Protein AF-A0A1H8HG86-F1 (afdb_monomer_lite)

pLDDT: mean 86.15, std 17.4, range [33.28, 98.75]

Structure (mmCIF, N/CA/C/O backbone):
data_AF-A0A1H8HG86-F1
#
_entry.id   AF-A0A1H8HG86-F1
#
loop_
_atom_site.group_PDB
_atom_site.id
_atom_site.type_symbol
_atom_site.label_atom_id
_atom_site.label_alt_id
_atom_site.label_comp_id
_atom_site.label_asym_id
_atom_site.label_entity_id
_atom_site.label_seq_id
_atom_site.pdbx_PDB_ins_code
_atom_site.Cartn_x
_atom_site.Cartn_y
_atom_site.Cartn_z
_atom_site.occupancy
_atom_site.B_iso_or_equiv
_atom_site.auth_seq_id
_atom_site.auth_comp_id
_atom_site.auth_asym_id
_atom_site.auth_atom_id
_atom_site.pdbx_PDB_model_num
ATOM 1 N N . MET A 1 1 ? 8.245 -21.198 -2.129 1.00 33.28 1 MET A N 1
ATOM 2 C CA . MET A 1 1 ? 8.549 -20.471 -0.882 1.00 33.28 1 MET A CA 1
ATOM 3 C C . MET A 1 1 ? 8.146 -19.023 -1.102 1.00 33.28 1 MET A C 1
ATOM 5 O O . MET A 1 1 ? 8.855 -18.319 -1.804 1.00 33.28 1 MET A O 1
ATOM 9 N N . ALA A 1 2 ? 6.967 -18.618 -0.631 1.00 39.88 2 ALA A N 1
ATOM 10 C CA . ALA A 1 2 ? 6.589 -17.208 -0.551 1.00 39.88 2 ALA A CA 1
ATOM 11 C C . ALA A 1 2 ? 6.557 -16.867 0.941 1.00 39.88 2 ALA A C 1
ATOM 13 O O . ALA A 1 2 ? 5.525 -16.987 1.593 1.00 39.88 2 ALA A O 1
ATOM 14 N N . ASP A 1 3 ? 7.736 -16.592 1.496 1.00 41.59 3 ASP A N 1
ATOM 15 C CA . ASP A 1 3 ? 7.891 -16.226 2.899 1.00 41.59 3 ASP A CA 1
ATOM 16 C C . ASP A 1 3 ? 7.227 -14.866 3.174 1.00 41.59 3 ASP A C 1
ATOM 18 O O . ASP A 1 3 ? 7.567 -13.839 2.583 1.00 41.59 3 ASP A O 1
ATOM 22 N N . GLY A 1 4 ? 6.267 -14.873 4.098 1.00 56.38 4 GLY A N 1
ATOM 23 C CA . GLY A 1 4 ? 6.041 -13.795 5.066 1.00 56.38 4 GLY A CA 1
ATOM 24 C C . GLY A 1 4 ? 5.462 -12.456 4.599 1.00 56.38 4 GLY A C 1
ATOM 25 O O . GLY A 1 4 ? 5.205 -11.617 5.459 1.00 56.38 4 GLY A O 1
ATOM 26 N N . THR A 1 5 ? 5.222 -12.217 3.306 1.00 63.00 5 THR A N 1
ATOM 27 C CA . THR A 1 5 ? 4.763 -10.895 2.829 1.00 63.00 5 THR A CA 1
ATOM 28 C C . THR A 1 5 ? 3.378 -10.976 2.189 1.00 63.00 5 THR A C 1
ATOM 30 O O . THR A 1 5 ? 3.206 -11.622 1.158 1.00 63.00 5 THR A O 1
ATOM 33 N N . LEU A 1 6 ? 2.384 -10.313 2.795 1.00 82.62 6 LEU A N 1
ATOM 34 C CA . LEU A 1 6 ? 1.026 -10.188 2.248 1.00 82.62 6 LEU A CA 1
ATOM 35 C C . LEU A 1 6 ? 1.053 -9.563 0.841 1.00 82.62 6 LEU A C 1
ATOM 37 O O . LEU A 1 6 ? 1.767 -8.584 0.596 1.00 82.62 6 LEU A O 1
ATOM 41 N N . GLY A 1 7 ? 0.247 -10.109 -0.075 1.00 92.62 7 GLY A N 1
ATOM 42 C CA . GLY A 1 7 ? -0.008 -9.488 -1.377 1.00 92.62 7 GLY A CA 1
ATOM 43 C C . GLY A 1 7 ? -0.797 -8.181 -1.235 1.00 92.62 7 GLY A C 1
ATOM 44 O O . GLY A 1 7 ? -1.501 -7.994 -0.244 1.00 92.62 7 GLY A O 1
ATOM 45 N N . TYR A 1 8 ? -0.697 -7.284 -2.223 1.00 95.31 8 TYR A N 1
ATOM 46 C CA . TYR A 1 8 ? -1.342 -5.961 -2.182 1.00 95.31 8 TYR A CA 1
ATOM 47 C C . TYR A 1 8 ? -2.852 -6.030 -1.916 1.00 95.31 8 TYR A C 1
ATOM 49 O O . TYR A 1 8 ? -3.325 -5.407 -0.972 1.00 95.31 8 TYR A O 1
ATOM 57 N N . GLU A 1 9 ? -3.592 -6.811 -2.709 1.00 96.94 9 GLU A N 1
ATOM 58 C CA . GLU A 1 9 ? -5.054 -6.928 -2.579 1.00 96.94 9 GLU A CA 1
ATOM 59 C C . GLU A 1 9 ? -5.446 -7.436 -1.189 1.00 96.94 9 GLU A C 1
ATOM 61 O O . GLU A 1 9 ? -6.316 -6.870 -0.540 1.00 96.94 9 GLU A O 1
A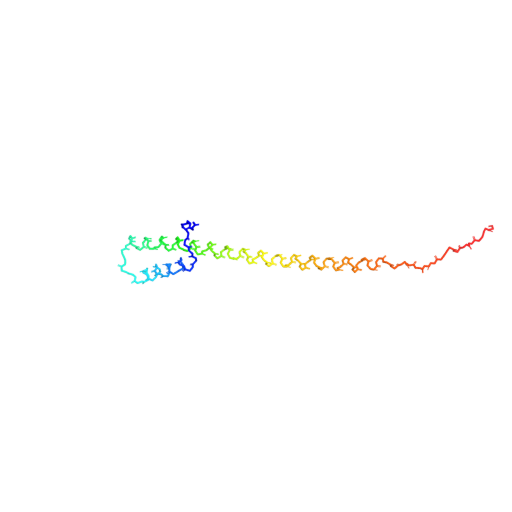TOM 66 N N . GLN A 1 10 ? -4.722 -8.431 -0.679 1.00 96.94 10 GLN A N 1
ATOM 67 C CA . GLN A 1 10 ? -4.994 -8.987 0.638 1.00 96.94 10 GLN A CA 1
ATOM 68 C C . GLN A 1 10 ? -4.676 -7.997 1.766 1.00 96.94 10 GLN A C 1
ATOM 70 O O . GLN A 1 10 ? -5.451 -7.876 2.710 1.00 96.94 10 GLN A O 1
ATOM 75 N N . ALA A 1 11 ? -3.570 -7.253 1.656 1.00 97.00 11 ALA A N 1
ATOM 76 C CA . ALA A 1 11 ? -3.232 -6.202 2.611 1.00 97.00 11 ALA A CA 1
ATOM 77 C C . ALA A 1 11 ? -4.252 -5.049 2.581 1.00 97.00 11 ALA A C 1
ATOM 79 O O . ALA A 1 11 ? -4.610 -4.517 3.630 1.00 97.00 11 ALA A O 1
ATOM 80 N N . ARG A 1 12 ? -4.746 -4.678 1.393 1.00 98.19 12 ARG A N 1
ATOM 81 C CA . ARG A 1 12 ? -5.795 -3.666 1.222 1.00 98.19 12 ARG A CA 1
ATOM 82 C C . ARG A 1 12 ? -7.108 -4.123 1.848 1.00 98.19 12 ARG A C 1
ATOM 84 O O . ARG A 1 12 ? -7.720 -3.351 2.577 1.00 98.19 12 ARG A O 1
ATOM 91 N N . ASP A 1 13 ? -7.532 -5.349 1.570 1.00 98.38 13 ASP A N 1
ATOM 92 C CA . ASP A 1 13 ? -8.797 -5.878 2.076 1.00 98.38 13 ASP A CA 1
ATOM 93 C C . ASP A 1 13 ? -8.767 -5.983 3.607 1.00 98.38 13 ASP A C 1
ATOM 95 O O . ASP A 1 13 ? -9.706 -5.556 4.275 1.00 98.38 13 ASP A O 1
ATOM 99 N N . GLU A 1 14 ? -7.651 -6.436 4.186 1.00 98.31 14 GLU A N 1
ATOM 100 C CA . GLU A 1 14 ? -7.478 -6.438 5.640 1.00 98.31 14 GLU A CA 1
ATOM 101 C C . GLU A 1 14 ? -7.475 -5.017 6.228 1.00 98.31 14 GLU A C 1
ATOM 103 O O . GLU A 1 14 ? -8.087 -4.777 7.270 1.00 98.31 14 GLU A O 1
ATOM 108 N N . LEU A 1 15 ? -6.842 -4.051 5.551 1.00 98.50 15 LEU A N 1
ATOM 109 C CA . LEU A 1 15 ? -6.836 -2.651 5.984 1.00 98.50 15 LEU A CA 1
ATOM 110 C C . LEU A 1 15 ? -8.252 -2.063 5.993 1.00 98.50 15 LEU A C 1
ATOM 112 O O . LEU A 1 15 ? -8.610 -1.349 6.928 1.00 98.50 15 LEU A O 1
ATOM 116 N N . VAL A 1 16 ? -9.072 -2.387 4.991 1.00 98.56 16 VAL A N 1
ATOM 117 C CA . VAL A 1 16 ? -10.484 -1.983 4.943 1.00 98.56 16 VAL A CA 1
ATOM 118 C C . VAL A 1 16 ? -11.246 -2.541 6.143 1.00 98.56 16 VAL A C 1
ATOM 120 O O . VAL A 1 16 ? -12.004 -1.806 6.773 1.00 98.56 16 VAL A O 1
ATOM 123 N N . GLU A 1 17 ? -11.023 -3.802 6.512 1.00 98.50 17 GLU A N 1
ATOM 124 C CA . GLU A 1 17 ? -11.656 -4.393 7.696 1.00 98.50 17 GLU A CA 1
ATOM 125 C C . GLU A 1 17 ? -11.197 -3.739 9.006 1.00 98.50 17 GLU A C 1
ATOM 127 O O . GLU A 1 17 ? -12.010 -3.521 9.905 1.00 98.50 17 GLU A O 1
ATOM 132 N N . VAL A 1 18 ? -9.915 -3.381 9.124 1.00 98.50 18 VAL A N 1
ATOM 133 C CA . VAL A 1 18 ? -9.391 -2.628 10.276 1.00 98.50 18 VAL A CA 1
ATOM 134 C C . VAL A 1 18 ? -10.068 -1.263 10.394 1.00 98.50 18 VAL A C 1
ATOM 136 O O . VAL A 1 18 ? -10.558 -0.917 11.469 1.00 98.50 18 VAL A O 1
ATOM 139 N N . VAL A 1 19 ? -10.147 -0.509 9.293 1.00 98.38 19 VAL A N 1
ATOM 140 C CA . VAL A 1 19 ? -10.801 0.808 9.264 1.00 98.38 19 VAL A CA 1
ATOM 141 C C . VAL A 1 19 ? -12.278 0.683 9.628 1.00 98.38 19 VAL A C 1
ATOM 143 O O . VAL A 1 19 ? -12.742 1.401 10.508 1.00 98.38 19 VAL A O 1
ATOM 146 N N . ARG A 1 20 ? -12.996 -0.290 9.052 1.00 98.38 20 ARG A N 1
ATOM 147 C CA . ARG A 1 20 ? -14.407 -0.549 9.386 1.00 98.38 20 ARG A CA 1
ATOM 148 C C . ARG A 1 20 ? -14.617 -0.792 10.879 1.00 98.38 20 ARG A C 1
ATOM 150 O O . ARG A 1 20 ? -15.581 -0.286 11.446 1.00 98.38 20 ARG A O 1
ATOM 157 N N . LYS A 1 21 ? -13.727 -1.551 11.529 1.00 97.94 21 LYS A N 1
ATOM 158 C CA . LYS A 1 21 ? -13.802 -1.806 12.978 1.00 97.94 21 LYS A CA 1
ATOM 159 C C . LYS A 1 21 ? -13.532 -0.550 13.804 1.00 97.94 21 LYS A C 1
ATOM 161 O O . LYS A 1 21 ? -14.234 -0.324 14.784 1.00 97.94 21 LYS A O 1
ATOM 166 N N . LEU A 1 22 ? -12.555 0.267 13.408 1.00 98.06 22 LEU A N 1
ATOM 167 C CA . LEU A 1 22 ? -12.276 1.547 14.066 1.00 98.06 22 LEU A CA 1
ATOM 168 C C . LEU A 1 22 ? -13.464 2.515 13.940 1.00 98.06 22 LEU A C 1
ATOM 170 O O . LEU A 1 22 ? -13.850 3.143 14.922 1.00 98.06 22 LEU A O 1
ATOM 174 N N . GLU A 1 23 ? -14.074 2.600 12.757 1.00 98.25 23 GLU A N 1
ATOM 175 C CA . GLU A 1 23 ? -15.220 3.476 12.476 1.00 98.25 23 GLU A CA 1
ATOM 176 C C . GLU A 1 23 ? -16.511 3.028 13.167 1.00 98.25 23 GLU A C 1
ATOM 178 O O . GLU A 1 23 ? -17.316 3.869 13.568 1.00 98.25 23 GLU A O 1
ATOM 183 N N . ALA A 1 24 ? -16.712 1.717 13.337 1.00 97.62 24 ALA A N 1
ATOM 184 C CA . ALA A 1 24 ? -17.853 1.182 14.077 1.00 97.62 24 ALA A CA 1
ATOM 185 C C . ALA A 1 24 ? -17.847 1.616 15.556 1.00 97.62 24 ALA A C 1
ATOM 187 O O . ALA A 1 24 ? -18.908 1.703 16.178 1.00 97.62 24 ALA A O 1
ATOM 188 N N . GLY A 1 25 ? -16.664 1.904 16.111 1.00 93.19 25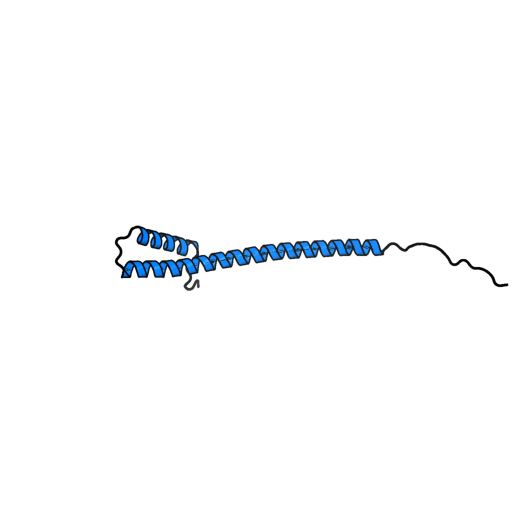 GLY A N 1
ATOM 189 C CA . GLY A 1 25 ? -16.486 2.204 17.526 1.00 93.19 25 GLY A CA 1
ATOM 190 C C . GLY A 1 25 ? -16.810 1.004 18.426 1.00 93.19 25 GLY A C 1
ATOM 191 O O . GLY A 1 25 ? -16.942 -0.132 17.976 1.00 93.19 25 GLY A O 1
ATOM 192 N N . GLY A 1 26 ? -16.910 1.243 19.736 1.00 94.88 26 GLY A N 1
ATOM 193 C CA . GLY A 1 26 ? -17.239 0.198 20.719 1.00 94.88 26 GLY A CA 1
ATOM 194 C C . GLY A 1 2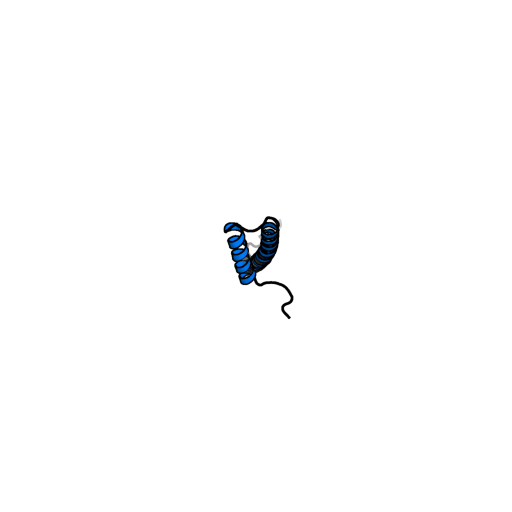6 ? -16.079 -0.722 21.120 1.00 94.88 26 GLY A C 1
ATOM 195 O O . GLY A 1 26 ? -16.262 -1.549 22.009 1.00 94.88 26 GLY A O 1
ATOM 196 N N . ALA A 1 27 ? -14.899 -0.552 20.519 1.00 95.19 27 ALA A N 1
ATOM 197 C CA . ALA A 1 27 ? -13.652 -1.162 20.969 1.00 95.19 27 ALA A CA 1
ATOM 198 C C . ALA A 1 27 ? -13.113 -0.454 22.223 1.00 95.19 27 ALA A C 1
ATOM 200 O O . ALA A 1 27 ? -13.310 0.753 22.409 1.00 95.19 27 ALA A O 1
ATOM 201 N N . THR A 1 28 ? -12.400 -1.186 23.076 1.00 97.94 28 THR A N 1
ATOM 202 C CA . THR A 1 28 ? -11.625 -0.581 24.168 1.00 97.94 28 THR A CA 1
ATOM 203 C C . THR A 1 28 ? -10.480 0.272 23.614 1.00 97.94 28 THR A C 1
ATOM 205 O O . THR A 1 28 ? -10.178 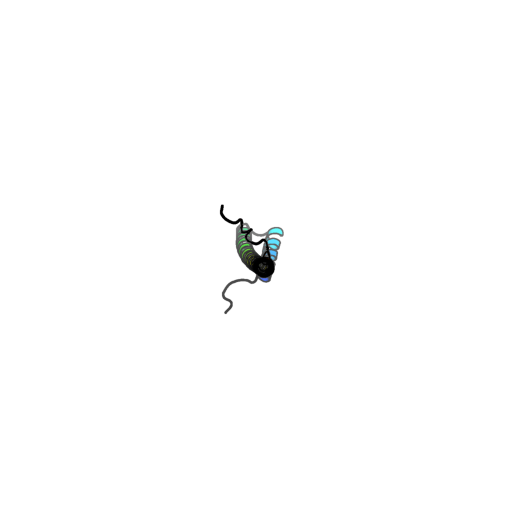0.255 22.415 1.00 97.94 28 THR A O 1
ATOM 208 N N . LEU A 1 29 ? -9.820 1.041 24.483 1.00 98.00 29 LEU A N 1
ATOM 209 C CA . LEU A 1 29 ? -8.650 1.821 24.082 1.00 98.00 29 LEU A CA 1
ATOM 210 C C . LEU A 1 29 ? -7.535 0.905 23.561 1.00 98.00 29 LEU A C 1
ATOM 212 O O . LEU A 1 29 ? -6.982 1.159 22.495 1.00 98.00 29 LEU A O 1
ATOM 216 N N . GLU A 1 30 ? -7.238 -0.171 24.286 1.00 98.38 30 GLU A N 1
ATOM 217 C CA . GLU A 1 30 ? -6.206 -1.141 23.927 1.00 98.38 30 GLU A CA 1
ATOM 218 C C . GLU A 1 30 ? -6.507 -1.820 22.585 1.00 98.38 30 GLU A C 1
ATOM 220 O O . GLU A 1 30 ? -5.619 -1.952 21.744 1.00 98.38 30 GLU A O 1
ATOM 225 N N . GLU A 1 31 ? -7.766 -2.193 22.342 1.00 98.06 31 GLU A N 1
ATOM 226 C CA . GLU A 1 31 ? -8.201 -2.755 21.060 1.00 98.06 31 GLU A CA 1
ATOM 227 C C . GLU A 1 31 ? -8.092 -1.733 19.923 1.00 98.06 31 GLU A C 1
ATOM 229 O O . GLU A 1 31 ? -7.633 -2.067 18.830 1.00 98.06 31 GLU A O 1
ATOM 234 N N . SER A 1 32 ? -8.466 -0.477 20.179 1.00 98.12 32 SER A N 1
ATOM 235 C CA . SER A 1 32 ? -8.367 0.608 19.198 1.00 98.12 32 SER A CA 1
ATOM 236 C C . SER A 1 32 ? -6.912 0.892 18.814 1.00 98.12 32 SER A C 1
ATOM 238 O O . SER A 1 32 ? -6.617 1.110 17.639 1.00 98.12 32 SER A O 1
ATOM 240 N N . LEU A 1 33 ? -5.990 0.841 19.780 1.00 98.56 33 LEU A N 1
ATOM 241 C CA . LEU A 1 33 ? -4.554 0.985 19.533 1.00 98.56 33 LEU A CA 1
ATOM 242 C C . LEU A 1 33 ? -4.007 -0.188 18.716 1.00 98.56 33 LEU A C 1
ATOM 244 O O . LEU A 1 33 ? -3.330 0.041 17.718 1.00 98.56 33 LEU A O 1
ATOM 248 N N . ALA A 1 34 ? -4.364 -1.424 19.067 1.00 98.44 34 ALA A N 1
ATOM 249 C CA . ALA A 1 34 ? -3.939 -2.603 18.314 1.00 98.44 34 ALA A CA 1
ATOM 250 C C . ALA A 1 34 ? -4.451 -2.581 16.860 1.00 98.44 34 ALA A C 1
ATOM 252 O O . ALA A 1 34 ? -3.713 -2.903 15.926 1.00 98.44 34 ALA A O 1
ATOM 253 N N . LEU A 1 35 ? -5.705 -2.164 16.648 1.00 98.50 35 LEU A N 1
ATOM 254 C CA . LEU A 1 35 ? -6.269 -1.969 15.311 1.00 98.50 35 LEU A CA 1
ATOM 255 C C . LEU A 1 35 ? -5.510 -0.887 14.536 1.00 98.50 35 LEU A C 1
ATOM 257 O O . LEU A 1 35 ? -5.179 -1.095 13.371 1.00 98.50 35 LEU A O 1
ATOM 261 N N . TRP A 1 36 ? -5.203 0.244 15.170 1.00 98.25 36 TRP A N 1
ATOM 262 C CA . TRP A 1 36 ? -4.440 1.315 14.534 1.00 98.25 36 TRP A CA 1
ATOM 263 C C . TRP A 1 36 ? -3.031 0.862 14.127 1.00 98.25 36 TRP A C 1
ATOM 265 O O . TRP A 1 36 ? -2.644 1.046 12.973 1.00 98.25 36 TRP A O 1
ATOM 275 N N . GLU A 1 37 ? -2.290 0.203 15.024 1.00 98.69 37 GLU A N 1
ATOM 276 C CA . GLU A 1 37 ? -0.947 -0.321 14.736 1.00 98.69 37 GLU A CA 1
ATOM 277 C C . GLU A 1 37 ? -0.977 -1.307 13.566 1.00 98.69 37 GLU A C 1
ATOM 279 O O . GLU A 1 37 ? -0.166 -1.213 12.638 1.00 98.69 37 GLU A O 1
ATOM 284 N N . ARG A 1 38 ? -1.971 -2.203 13.552 1.00 98.19 38 ARG A N 1
ATOM 285 C CA . ARG A 1 38 ? -2.175 -3.126 12.438 1.00 98.19 38 ARG A CA 1
ATOM 286 C C . ARG A 1 38 ? -2.472 -2.389 11.131 1.00 98.19 38 ARG A C 1
ATOM 288 O O . ARG A 1 38 ? -1.919 -2.740 10.088 1.00 98.19 38 ARG A O 1
ATOM 295 N N . GLY A 1 39 ? -3.312 -1.357 11.175 1.00 98.44 39 GLY A N 1
ATOM 296 C CA . GLY A 1 39 ? -3.602 -0.499 10.027 1.00 98.44 39 GLY A CA 1
ATOM 297 C C . GLY A 1 39 ? -2.344 0.169 9.464 1.00 98.44 39 GLY A C 1
ATOM 298 O O . GLY A 1 39 ? -2.121 0.151 8.252 1.00 98.44 39 GLY A O 1
ATOM 299 N N . GLU A 1 40 ? -1.467 0.675 10.333 1.00 98.75 40 GLU A N 1
ATOM 300 C CA . GLU A 1 40 ? -0.191 1.285 9.946 1.00 98.75 40 GLU A CA 1
ATOM 301 C C . GLU A 1 40 ? 0.760 0.289 9.267 1.00 98.75 40 GLU A C 1
ATOM 303 O O . GLU A 1 40 ? 1.422 0.618 8.275 1.00 98.75 40 GLU A O 1
ATOM 308 N N . GLU A 1 41 ? 0.835 -0.944 9.767 1.00 98.31 41 GLU A N 1
ATOM 309 C CA . GLU A 1 41 ? 1.612 -2.014 9.136 1.00 98.31 41 GLU A CA 1
ATOM 310 C C . GLU A 1 41 ? 1.092 -2.357 7.739 1.00 98.31 41 GLU A C 1
ATOM 312 O O . GLU A 1 41 ? 1.874 -2.427 6.784 1.00 98.31 41 GLU A O 1
ATOM 317 N N . LEU A 1 42 ? -0.224 -2.526 7.600 1.00 98.38 42 LEU A N 1
ATOM 318 C CA . LEU A 1 42 ? -0.869 -2.830 6.324 1.00 98.38 42 LEU A CA 1
ATOM 319 C C . LEU A 1 42 ? -0.679 -1.686 5.323 1.00 98.38 42 LEU A C 1
ATOM 321 O O . LEU A 1 42 ? -0.304 -1.925 4.174 1.00 98.38 42 LEU A O 1
ATOM 325 N N . ALA A 1 43 ? -0.815 -0.434 5.763 1.00 98.00 43 ALA A N 1
ATOM 326 C CA . ALA A 1 43 ? -0.557 0.733 4.929 1.00 98.00 43 ALA A CA 1
ATOM 327 C C . ALA A 1 43 ? 0.899 0.770 4.426 1.00 98.00 43 ALA A C 1
ATOM 329 O O . ALA A 1 43 ? 1.139 1.068 3.253 1.00 98.00 43 ALA A O 1
ATOM 330 N N . LYS A 1 44 ? 1.881 0.411 5.270 1.00 97.81 44 LYS A N 1
ATOM 331 C CA . LYS A 1 44 ? 3.291 0.270 4.853 1.00 97.81 44 LYS A CA 1
ATOM 332 C C . LYS A 1 44 ? 3.467 -0.827 3.799 1.00 97.81 44 LYS A C 1
ATOM 334 O O . LYS A 1 44 ? 4.238 -0.634 2.860 1.00 97.81 44 LYS A O 1
ATOM 339 N N . VAL A 1 45 ? 2.772 -1.960 3.929 1.00 96.94 45 VAL A N 1
ATOM 340 C CA . VAL A 1 45 ? 2.789 -3.034 2.918 1.00 96.94 45 VAL A CA 1
ATOM 341 C C . VAL A 1 45 ? 2.224 -2.528 1.591 1.00 96.94 45 VAL A C 1
ATOM 343 O O . VAL A 1 45 ? 2.889 -2.664 0.564 1.00 96.94 45 VAL A O 1
ATOM 346 N N . CYS A 1 46 ? 1.050 -1.896 1.609 1.00 97.38 46 CYS A N 1
ATOM 347 C CA . CYS A 1 46 ? 0.413 -1.351 0.411 1.00 97.38 46 CYS A CA 1
ATOM 348 C C . CYS A 1 46 ? 1.312 -0.336 -0.306 1.00 97.38 46 CYS A C 1
ATOM 350 O O . CYS A 1 46 ? 1.484 -0.431 -1.521 1.00 97.38 46 CYS A O 1
ATOM 352 N N . ARG A 1 47 ? 1.940 0.590 0.435 1.00 97.75 47 ARG A N 1
ATOM 353 C CA . ARG A 1 47 ? 2.867 1.575 -0.145 1.00 97.75 47 ARG A CA 1
ATOM 354 C C . ARG A 1 47 ? 4.053 0.919 -0.842 1.00 97.75 47 ARG A C 1
ATOM 356 O O . ARG A 1 47 ? 4.307 1.251 -1.992 1.00 97.75 47 ARG A O 1
ATOM 363 N N . ARG A 1 48 ? 4.702 -0.070 -0.217 1.00 97.31 48 ARG A N 1
ATOM 364 C CA . ARG A 1 48 ? 5.828 -0.792 -0.842 1.00 97.31 48 ARG A CA 1
ATOM 365 C C . ARG A 1 48 ? 5.450 -1.429 -2.179 1.00 97.31 48 ARG A C 1
ATOM 367 O O . ARG A 1 48 ? 6.229 -1.376 -3.127 1.00 97.31 48 ARG A O 1
ATOM 374 N N . TRP A 1 49 ? 4.260 -2.025 -2.268 1.00 96.44 49 TRP A N 1
ATOM 375 C CA . TRP A 1 49 ? 3.771 -2.605 -3.521 1.00 96.44 49 TRP A CA 1
ATOM 376 C C . TRP A 1 49 ? 3.550 -1.544 -4.605 1.00 96.44 49 TRP A C 1
ATOM 378 O O . TRP A 1 49 ? 3.979 -1.743 -5.742 1.00 96.44 49 TRP A O 1
ATOM 388 N N . LEU A 1 50 ? 2.921 -0.418 -4.256 1.00 97.56 50 LEU A N 1
ATOM 389 C CA . LEU A 1 50 ? 2.641 0.672 -5.196 1.00 97.56 50 LEU A CA 1
ATOM 390 C C . LEU A 1 50 ? 3.916 1.384 -5.661 1.00 97.56 50 LEU A C 1
ATOM 392 O O . LEU A 1 50 ? 4.070 1.639 -6.852 1.00 97.56 50 LEU A O 1
ATOM 396 N N . GLU A 1 51 ? 4.852 1.650 -4.752 1.00 97.81 51 GLU A N 1
ATOM 397 C CA . GLU A 1 51 ? 6.167 2.220 -5.069 1.00 97.81 51 GLU A CA 1
ATOM 398 C C . GLU A 1 51 ? 6.953 1.297 -6.006 1.00 97.81 51 GLU A C 1
ATOM 400 O O . GLU A 1 51 ? 7.490 1.746 -7.017 1.00 97.81 51 GLU A O 1
ATOM 405 N N . GLY A 1 52 ? 6.955 -0.011 -5.731 1.00 96.56 52 GLY A N 1
ATOM 406 C CA . GLY A 1 52 ? 7.589 -0.995 -6.605 1.00 96.56 52 GLY A CA 1
ATOM 407 C C . GLY A 1 52 ? 6.951 -1.059 -7.996 1.00 96.56 52 GLY A C 1
ATOM 408 O O . GLY A 1 52 ? 7.661 -1.188 -8.991 1.00 96.56 52 GLY A O 1
ATOM 409 N N . ALA A 1 53 ? 5.623 -0.950 -8.089 1.00 97.12 53 ALA A N 1
ATOM 410 C CA . ALA A 1 53 ? 4.927 -0.892 -9.374 1.00 97.12 53 ALA A CA 1
ATOM 411 C C . ALA A 1 53 ? 5.259 0.394 -10.146 1.00 97.12 53 ALA A C 1
ATOM 413 O O . ALA A 1 53 ? 5.529 0.334 -11.345 1.00 97.12 53 ALA A O 1
ATOM 414 N N . ARG A 1 54 ? 5.301 1.537 -9.452 1.00 98.00 54 ARG A N 1
ATOM 415 C CA . ARG A 1 54 ? 5.662 2.834 -10.033 1.00 98.00 54 ARG A CA 1
ATOM 416 C C . ARG A 1 54 ? 7.080 2.824 -10.593 1.00 98.00 54 ARG A C 1
ATOM 418 O O . ARG A 1 54 ? 7.255 3.154 -11.756 1.00 98.00 54 ARG A O 1
ATOM 425 N N . ALA A 1 55 ? 8.051 2.335 -9.825 1.00 98.31 55 ALA A N 1
ATOM 426 C CA . ALA A 1 55 ? 9.440 2.247 -10.268 1.00 98.31 55 ALA A CA 1
ATOM 427 C C . ALA A 1 55 ? 9.611 1.391 -11.536 1.00 98.31 55 ALA A C 1
ATOM 429 O O . ALA A 1 55 ? 10.416 1.721 -12.402 1.00 98.31 55 ALA A O 1
ATOM 430 N N . ARG A 1 56 ? 8.839 0.303 -11.675 1.00 97.56 56 ARG A N 1
ATOM 431 C CA . ARG A 1 56 ? 8.860 -0.527 -12.893 1.00 97.56 56 ARG A CA 1
ATOM 432 C C . ARG A 1 56 ? 8.294 0.208 -14.104 1.00 97.56 56 ARG A C 1
ATOM 434 O O . ARG A 1 56 ? 8.837 0.059 -15.192 1.00 97.56 56 ARG A O 1
ATOM 441 N N . LEU A 1 57 ? 7.218 0.972 -13.916 1.00 98.38 57 LEU A N 1
ATOM 442 C CA . LEU A 1 57 ? 6.634 1.781 -14.984 1.00 98.38 57 LEU A CA 1
ATOM 443 C C . LEU A 1 57 ? 7.607 2.874 -15.431 1.00 98.38 57 LEU A C 1
ATOM 445 O O . LEU A 1 57 ? 7.844 3.022 -16.623 1.00 98.38 57 LEU A O 1
ATOM 449 N N . ASP A 1 58 ? 8.200 3.588 -14.476 1.00 98.25 58 ASP A N 1
ATOM 450 C CA . ASP A 1 58 ? 9.148 4.665 -14.759 1.00 98.25 58 ASP A CA 1
ATOM 451 C C . ASP A 1 58 ? 10.383 4.127 -15.507 1.00 98.25 58 ASP A C 1
ATOM 453 O O . ASP A 1 58 ? 10.834 4.733 -16.474 1.00 98.25 58 ASP A O 1
ATOM 457 N N . ALA A 1 59 ? 10.885 2.946 -15.125 1.00 98.19 59 ALA A N 1
ATOM 458 C CA . ALA A 1 59 ? 11.987 2.287 -15.826 1.00 98.19 59 ALA A CA 1
ATOM 459 C C . ALA A 1 59 ? 11.626 1.868 -17.261 1.00 98.19 59 ALA A C 1
ATOM 461 O O . ALA A 1 59 ? 12.458 1.996 -18.154 1.00 98.19 59 ALA A O 1
ATOM 462 N N . ALA A 1 60 ? 10.403 1.378 -17.489 1.00 98.19 60 ALA A N 1
ATOM 463 C CA . ALA A 1 60 ? 9.945 1.013 -18.828 1.00 98.19 60 ALA A CA 1
ATOM 464 C C . ALA A 1 60 ? 9.819 2.246 -19.734 1.00 98.19 60 ALA A C 1
ATOM 466 O O . ALA A 1 60 ? 10.294 2.220 -20.861 1.00 98.19 60 ALA A O 1
ATOM 467 N N . LEU A 1 61 ? 9.250 3.343 -19.223 1.00 97.94 61 LEU A N 1
ATOM 468 C CA . LEU A 1 61 ? 9.127 4.597 -19.973 1.00 97.94 61 LEU A CA 1
ATOM 469 C C . LEU A 1 61 ? 10.496 5.193 -20.331 1.00 97.94 61 LEU A C 1
ATOM 471 O O . LEU A 1 61 ? 10.693 5.626 -21.459 1.00 97.94 61 LEU A O 1
ATOM 475 N N . ALA A 1 62 ? 11.450 5.174 -19.396 1.00 97.69 62 ALA A N 1
ATOM 476 C CA . ALA A 1 62 ? 12.806 5.656 -19.655 1.00 97.69 62 ALA A CA 1
ATOM 477 C C . ALA A 1 62 ? 13.563 4.791 -20.678 1.00 97.69 62 ALA A C 1
ATOM 479 O O . ALA A 1 62 ? 14.394 5.310 -21.418 1.00 97.69 62 ALA A O 1
ATOM 480 N N . ALA A 1 63 ? 13.298 3.480 -20.713 1.00 97.25 63 ALA A N 1
ATOM 481 C CA . ALA A 1 63 ? 13.881 2.591 -21.714 1.00 97.25 63 ALA A CA 1
ATOM 482 C C . ALA A 1 63 ? 13.348 2.902 -23.121 1.00 97.25 63 ALA A C 1
ATOM 484 O O . ALA A 1 63 ? 14.146 3.039 -24.039 1.00 97.25 63 ALA A O 1
ATOM 485 N N . GLU A 1 64 ? 12.034 3.097 -23.267 1.00 97.44 64 GLU A N 1
ATOM 486 C CA . GLU A 1 64 ? 11.421 3.499 -24.544 1.00 97.44 64 GLU A CA 1
ATOM 487 C C . GLU A 1 64 ? 11.970 4.851 -25.031 1.00 97.44 64 GLU A C 1
ATOM 489 O O . GLU A 1 64 ? 12.376 4.973 -26.182 1.00 97.44 64 GLU A O 1
ATOM 494 N N . GLU A 1 65 ? 12.077 5.853 -24.149 1.00 96.88 65 GLU A N 1
ATOM 495 C CA . GLU A 1 65 ? 12.645 7.164 -24.504 1.00 96.88 65 GLU A CA 1
ATOM 496 C C . GLU A 1 65 ? 14.119 7.056 -24.932 1.00 96.88 65 GLU A C 1
ATOM 498 O O . GLU A 1 65 ? 14.548 7.702 -25.889 1.00 96.88 65 GLU A O 1
ATOM 503 N N . ALA A 1 66 ? 14.908 6.215 -24.257 1.00 95.81 66 ALA A N 1
ATOM 504 C CA . ALA A 1 66 ? 16.293 5.964 -24.641 1.00 95.81 66 ALA A CA 1
ATOM 505 C C . ALA A 1 66 ? 16.400 5.271 -26.010 1.00 95.81 66 ALA A C 1
ATOM 507 O O . ALA A 1 66 ? 17.275 5.634 -26.799 1.00 95.81 66 ALA A O 1
ATOM 508 N N . ASP A 1 67 ? 15.513 4.317 -26.301 1.00 96.31 67 ASP A N 1
ATOM 509 C CA . ASP A 1 67 ? 15.456 3.624 -27.589 1.00 96.31 67 ASP A CA 1
ATOM 510 C C . ASP A 1 67 ? 15.053 4.586 -28.723 1.00 96.31 67 ASP A C 1
ATOM 512 O O . ASP A 1 67 ? 15.680 4.576 -29.786 1.00 96.31 67 ASP A O 1
ATOM 516 N N . GLU A 1 68 ? 14.087 5.481 -28.490 1.00 95.19 68 GLU A N 1
ATOM 517 C CA . GLU A 1 68 ? 13.694 6.531 -29.443 1.00 95.19 68 GLU A CA 1
ATOM 518 C C . GLU A 1 68 ? 14.839 7.517 -29.721 1.00 95.19 68 GLU A C 1
ATOM 520 O O . GLU A 1 68 ? 15.135 7.828 -30.879 1.00 95.19 68 GLU A O 1
ATOM 525 N N . LEU A 1 69 ? 15.531 7.982 -28.675 1.00 93.88 69 LEU A N 1
ATOM 526 C CA . LEU A 1 69 ? 16.693 8.865 -28.812 1.00 93.88 69 LEU A CA 1
ATOM 527 C C . LEU A 1 69 ? 17.846 8.176 -29.552 1.00 93.88 69 LEU A C 1
ATOM 529 O O . LEU A 1 69 ? 18.504 8.804 -30.384 1.00 93.88 69 LEU A O 1
ATOM 533 N N . ALA A 1 70 ? 18.091 6.892 -29.277 1.00 92.25 70 ALA A N 1
ATOM 534 C CA . ALA A 1 70 ? 19.113 6.111 -29.965 1.00 92.25 70 ALA A CA 1
ATOM 535 C C . ALA A 1 70 ? 18.778 5.921 -31.453 1.00 92.25 70 ALA A C 1
ATOM 537 O O . ALA A 1 70 ? 19.662 6.068 -32.301 1.00 92.25 70 ALA A O 1
ATOM 538 N N . ALA A 1 71 ? 17.511 5.651 -31.778 1.00 89.88 71 ALA A N 1
ATOM 539 C CA . ALA A 1 71 ? 17.037 5.552 -33.155 1.00 89.88 71 ALA A CA 1
ATOM 540 C C . ALA A 1 71 ? 17.182 6.889 -33.901 1.00 89.88 71 ALA A C 1
ATOM 542 O O . ALA A 1 71 ? 17.751 6.923 -34.992 1.00 89.88 71 ALA A O 1
ATOM 543 N N . GLY A 1 72 ? 16.757 7.999 -33.287 1.00 89.81 72 GLY A N 1
ATOM 544 C CA . GLY A 1 72 ? 16.887 9.337 -33.869 1.00 89.81 72 GLY A CA 1
ATOM 545 C C . GLY A 1 72 ? 18.342 9.769 -34.072 1.00 89.81 72 GLY A C 1
ATOM 546 O O . GLY A 1 72 ? 18.673 10.356 -35.100 1.00 89.81 72 GLY A O 1
ATOM 547 N N . ALA A 1 73 ? 19.240 9.432 -33.141 1.00 86.25 73 ALA A N 1
ATOM 548 C CA . ALA A 1 73 ? 20.671 9.698 -33.286 1.00 86.25 73 ALA A CA 1
ATOM 549 C C . ALA A 1 73 ? 21.306 8.888 -34.429 1.00 86.25 73 ALA A C 1
ATOM 551 O O . ALA A 1 73 ? 22.159 9.408 -35.149 1.00 86.25 73 ALA A O 1
ATOM 552 N N . ALA A 1 74 ? 20.891 7.630 -34.613 1.00 83.06 74 ALA A N 1
ATOM 553 C CA . ALA A 1 74 ? 21.347 6.804 -35.728 1.00 83.06 74 ALA A CA 1
ATOM 554 C C . ALA A 1 74 ? 20.865 7.353 -37.081 1.0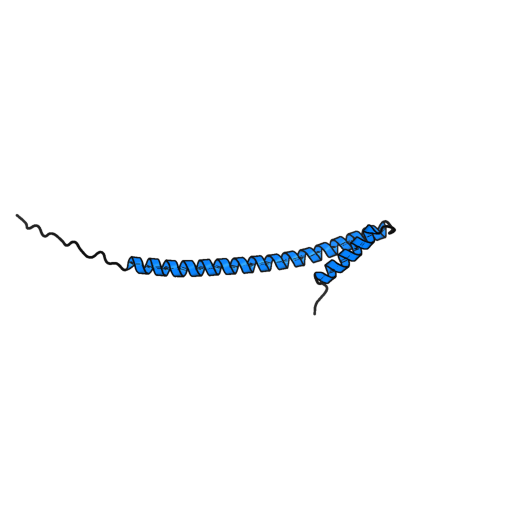0 83.06 74 ALA A C 1
ATOM 556 O O . ALA A 1 74 ? 21.633 7.367 -38.042 1.00 83.06 74 ALA A O 1
ATOM 557 N N . GLU A 1 75 ? 19.624 7.840 -37.146 1.00 81.88 75 GLU A N 1
ATOM 558 C CA . GLU A 1 75 ? 19.067 8.456 -38.351 1.00 81.88 75 GLU A CA 1
ATOM 559 C C . GLU A 1 75 ? 19.754 9.788 -38.679 1.00 81.88 75 GLU A C 1
ATOM 561 O O . GLU A 1 75 ? 20.195 9.983 -39.809 1.00 81.88 75 GLU A O 1
ATOM 566 N N . GLN A 1 76 ? 19.965 10.658 -37.686 1.00 81.69 76 GLN A N 1
ATOM 567 C CA . GLN A 1 76 ? 20.681 11.922 -37.879 1.00 81.69 76 GLN A CA 1
ATOM 568 C C . GLN A 1 76 ? 22.125 11.697 -38.348 1.00 81.69 76 GLN A C 1
ATOM 570 O O . GLN A 1 76 ? 22.573 12.355 -39.279 1.00 81.69 76 GLN A O 1
ATOM 575 N N . ALA A 1 77 ? 22.832 10.715 -37.778 1.00 79.75 77 ALA A N 1
ATOM 576 C CA . ALA A 1 77 ? 24.182 10.371 -38.218 1.00 79.75 77 ALA A CA 1
ATOM 577 C C . ALA A 1 77 ? 24.226 9.878 -39.677 1.00 79.75 77 ALA A C 1
ATOM 579 O O . ALA A 1 77 ? 25.215 10.115 -40.371 1.00 79.75 77 ALA A O 1
ATOM 580 N N . ALA A 1 78 ? 23.172 9.204 -40.151 1.00 80.50 78 ALA A N 1
ATOM 581 C CA . ALA A 1 78 ? 23.053 8.815 -41.554 1.00 80.50 78 ALA A CA 1
ATOM 582 C C . ALA A 1 78 ? 22.827 10.036 -42.463 1.00 80.50 78 ALA A C 1
ATOM 584 O O . ALA A 1 78 ? 23.467 10.129 -43.509 1.00 80.50 78 ALA A O 1
ATOM 585 N N . VAL A 1 79 ? 21.989 10.991 -42.039 1.00 80.50 79 VAL A N 1
ATOM 586 C CA . VAL A 1 79 ? 21.747 12.255 -42.761 1.00 80.50 79 VAL A CA 1
ATOM 587 C C . VAL A 1 79 ? 23.020 13.109 -42.829 1.00 80.50 79 VAL A C 1
ATOM 589 O O . VAL A 1 79 ? 23.404 13.557 -43.908 1.00 80.50 79 VAL A O 1
ATOM 592 N N . ASP A 1 80 ? 23.724 13.272 -41.706 1.00 78.69 80 ASP A N 1
ATOM 593 C CA . ASP A 1 80 ? 24.960 14.064 -41.624 1.00 78.69 80 ASP A CA 1
ATOM 594 C C . ASP A 1 80 ? 26.090 13.460 -42.485 1.00 78.69 80 ASP A C 1
ATOM 596 O O . ASP A 1 80 ? 26.899 14.179 -43.076 1.00 78.69 80 ASP A O 1
ATOM 600 N N . ALA A 1 81 ? 26.155 12.126 -42.580 1.00 72.62 81 ALA A N 1
ATOM 601 C CA . ALA A 1 81 ? 27.126 11.427 -43.422 1.00 72.62 81 ALA A CA 1
ATOM 602 C C . ALA A 1 81 ? 26.835 11.574 -44.927 1.00 72.62 81 ALA A C 1
ATOM 604 O O . ALA A 1 81 ? 27.771 11.537 -45.729 1.00 72.62 81 ALA A O 1
ATOM 605 N N . GLU A 1 82 ? 25.567 11.745 -45.310 1.00 61.16 82 GLU A N 1
ATOM 606 C CA . GLU A 1 82 ? 25.152 11.957 -46.699 1.00 61.16 82 GLU A CA 1
ATOM 607 C C . GLU A 1 82 ? 25.458 13.397 -47.163 1.00 61.16 82 GLU A C 1
ATOM 609 O O . GLU A 1 82 ? 25.940 13.587 -48.280 1.00 61.16 82 GLU A O 1
ATOM 614 N N . GLU A 1 83 ? 25.307 14.402 -46.287 1.00 59.81 83 GLU A N 1
ATOM 615 C CA . GLU A 1 83 ? 25.609 15.814 -46.598 1.00 59.81 83 GLU A CA 1
ATOM 616 C C . GLU A 1 83 ? 27.120 16.098 -46.750 1.00 59.81 83 GLU A C 1
ATOM 618 O O . GLU A 1 83 ? 27.538 16.928 -47.559 1.00 59.81 83 GLU A O 1
ATOM 623 N N . ALA A 1 84 ? 27.977 15.364 -46.029 1.00 60.28 84 ALA A N 1
ATOM 624 C CA . ALA A 1 84 ? 29.437 15.482 -46.138 1.00 60.28 84 ALA A CA 1
ATOM 625 C C . ALA A 1 84 ? 30.015 14.937 -47.467 1.00 60.28 84 ALA A C 1
ATOM 627 O O . ALA A 1 84 ? 31.217 15.064 -47.722 1.00 60.28 84 ALA A O 1
ATOM 628 N N . GLY A 1 85 ? 29.179 14.308 -48.302 1.00 57.34 85 GLY A N 1
ATOM 629 C CA . GLY A 1 85 ? 29.557 13.634 -49.542 1.00 57.34 85 GLY A CA 1
ATOM 630 C C . GLY A 1 85 ? 29.603 14.502 -50.803 1.00 57.34 85 GLY A C 1
ATOM 631 O O . GLY A 1 85 ? 29.924 13.965 -51.863 1.00 57.34 85 GLY A O 1
ATOM 632 N N . GLU A 1 86 ? 29.315 15.805 -50.742 1.00 51.16 86 GLU A N 1
ATOM 633 C CA . GLU A 1 86 ? 29.296 16.662 -51.936 1.00 51.16 86 GLU A CA 1
ATOM 634 C C . GLU A 1 86 ? 30.663 17.352 -52.149 1.00 51.16 86 GLU A C 1
ATOM 636 O O . GLU A 1 86 ? 30.989 18.326 -51.461 1.00 51.16 86 GLU A O 1
ATOM 641 N N . PRO A 1 87 ? 31.530 16.883 -53.078 1.00 53.25 87 PRO A N 1
ATOM 642 C CA . PRO A 1 87 ? 32.754 17.603 -53.378 1.00 53.25 87 PRO A CA 1
ATOM 643 C C . PRO A 1 87 ? 32.375 18.904 -54.084 1.00 53.25 87 PRO A C 1
ATOM 645 O O . PRO A 1 87 ? 31.839 18.885 -55.192 1.00 53.25 87 PRO A O 1
ATOM 648 N N . ALA A 1 88 ? 32.701 20.037 -53.461 1.00 59.69 88 ALA A N 1
ATOM 649 C CA . ALA A 1 88 ? 32.678 21.342 -54.106 1.00 59.69 88 ALA A CA 1
ATOM 650 C C . ALA A 1 88 ? 33.598 21.311 -55.342 1.00 59.69 88 ALA A C 1
ATOM 652 O O . ALA A 1 88 ? 34.809 21.530 -55.269 1.00 59.69 88 ALA A O 1
ATOM 653 N N . ALA A 1 89 ? 33.026 20.978 -56.496 1.00 58.72 89 ALA A N 1
ATOM 654 C CA . ALA A 1 89 ? 33.716 20.988 -57.765 1.00 58.72 89 ALA A CA 1
ATOM 655 C C . ALA A 1 89 ? 33.878 22.440 -58.240 1.00 58.72 89 ALA A C 1
ATOM 657 O O . ALA A 1 89 ? 32.952 23.040 -58.774 1.00 58.72 89 ALA A O 1
ATOM 658 N N . GLY A 1 90 ? 35.100 22.964 -58.103 1.00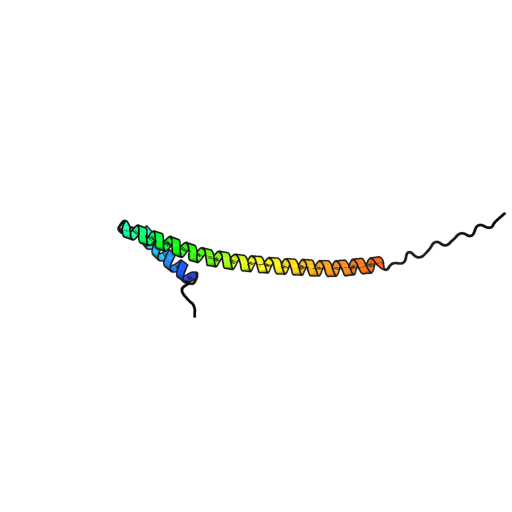 55.12 90 GLY A N 1
ATOM 659 C CA . GLY A 1 90 ? 35.695 23.855 -59.101 1.00 55.12 90 GLY A CA 1
ATOM 660 C C . GLY A 1 90 ? 35.803 25.347 -58.764 1.00 55.12 90 GLY A C 1
ATOM 661 O O . GLY A 1 90 ? 34.836 26.096 -58.834 1.00 55.12 90 GLY A O 1
ATOM 662 N N . SER A 1 91 ? 37.042 25.818 -58.606 1.00 55.28 91 SER A N 1
ATOM 663 C CA . SER A 1 91 ? 37.600 26.881 -59.462 1.00 55.28 91 SER A CA 1
ATOM 664 C C . SER A 1 91 ? 39.128 26.799 -59.435 1.00 55.28 91 SER A C 1
ATOM 666 O O . SER A 1 91 ? 39.740 26.712 -58.374 1.00 55.28 91 SER A O 1
ATOM 668 N N . GLY A 1 92 ? 39.713 26.682 -60.630 1.00 61.31 92 GLY A N 1
ATOM 669 C CA . GLY A 1 92 ? 41.104 26.298 -60.871 1.00 61.31 92 GLY A CA 1
ATOM 670 C C . GLY A 1 92 ? 42.139 27.407 -60.635 1.00 61.31 92 GLY A C 1
ATOM 671 O O . GLY A 1 92 ? 41.780 28.550 -60.361 1.00 61.31 92 GLY A O 1
ATOM 672 N N . PRO A 1 93 ? 43.437 27.075 -60.750 1.00 64.62 93 PRO A N 1
ATOM 673 C CA . PRO A 1 93 ? 44.521 28.030 -60.576 1.00 64.62 93 PRO A CA 1
ATOM 674 C C . PRO A 1 93 ? 44.654 28.903 -61.831 1.00 64.62 93 PRO A C 1
ATOM 676 O O . PRO A 1 93 ? 45.010 28.406 -62.899 1.00 64.62 93 PRO A O 1
ATOM 679 N N . GLU A 1 94 ? 44.384 30.204 -61.716 1.00 58.88 94 GLU A N 1
ATOM 680 C CA . GLU A 1 94 ? 44.747 31.153 -62.770 1.00 58.88 94 GLU A CA 1
ATOM 681 C C . GLU A 1 94 ? 46.268 31.367 -62.765 1.00 58.88 94 GLU A C 1
ATOM 683 O O . GLU A 1 94 ? 46.843 32.059 -61.924 1.00 58.88 94 GLU A O 1
ATOM 688 N N . ASP A 1 95 ? 46.911 30.703 -63.721 1.00 66.56 95 ASP A N 1
ATOM 689 C CA . ASP A 1 95 ? 48.287 30.905 -64.158 1.00 66.56 95 ASP A CA 1
ATOM 690 C C . ASP A 1 95 ? 48.443 32.329 -64.723 1.00 66.56 95 ASP A C 1
ATOM 692 O O . ASP A 1 95 ? 47.900 32.656 -65.779 1.00 66.56 95 ASP A O 1
ATOM 696 N N . THR A 1 96 ? 49.162 33.203 -64.012 1.00 62.00 96 THR A N 1
ATOM 697 C CA . THR A 1 96 ? 49.592 34.504 -64.551 1.00 62.00 96 THR A CA 1
ATOM 698 C C . THR A 1 96 ? 51.106 34.469 -64.784 1.00 62.00 96 THR A C 1
ATOM 700 O O . THR A 1 96 ? 51.867 34.297 -63.826 1.00 62.00 96 THR A O 1
ATOM 703 N N . PRO A 1 97 ? 51.581 34.636 -66.033 1.00 72.69 97 PRO A N 1
ATOM 704 C CA . PRO A 1 97 ? 52.974 34.410 -66.383 1.00 72.69 97 PRO A CA 1
ATOM 705 C C . PRO A 1 97 ? 53.876 35.586 -65.982 1.00 72.69 97 PRO A C 1
ATOM 707 O O . PRO A 1 97 ? 53.483 36.752 -66.001 1.00 72.69 97 PRO A O 1
ATOM 710 N N . ARG A 1 98 ? 55.133 35.249 -65.665 1.00 58.03 98 ARG A N 1
ATOM 711 C CA . ARG A 1 98 ? 56.252 36.168 -65.392 1.00 58.03 98 ARG A CA 1
ATOM 712 C C . ARG A 1 98 ? 56.447 37.222 -66.490 1.00 58.03 98 ARG A C 1
ATOM 714 O O . ARG A 1 98 ? 56.551 36.864 -67.665 1.00 58.03 98 ARG A O 1
ATOM 721 N N . ARG A 1 99 ? 56.725 38.465 -66.080 1.00 58.97 99 ARG A N 1
ATOM 722 C CA . ARG A 1 99 ? 57.663 39.350 -66.783 1.00 58.97 99 ARG A CA 1
ATOM 723 C C . ARG A 1 99 ? 58.428 40.245 -65.820 1.00 58.97 99 ARG A C 1
ATOM 725 O O . ARG A 1 99 ? 57.813 40.682 -64.827 1.00 58.97 99 ARG A O 1
#

Organism: NCBI:txid310780

Secondary structure (DSSP, 8-state):
---S---HHHHHHHHHHHHHHHHH----HHHHHHHHHHHHHHHHHHHHHHHHHHHHHHHHHHHHHHHHHHHHHHHHHHHHHHHTT--------------

Foldseek 3Di:
DPPDADDQVRLVVVLVVLVVDLVVDPDDPVRNVVSVVSNVVSVVSNVVVVVVVVVVVVVVVVVVVVVVVVVVVVVVVVVVVVVVPDPPDDDDDPDDDDD

Sequence (99 aa):
MADGTLGYEQARDELVEVVRKLEAGGATLEESLALWERGEELAKVCRRWLEGARARLDAALAAEEADELAAGAAEQAAVDAEEAGEPAAGSGPEDTPRR

Radius of gyration: 34.41 Å; chains: 1; bounding box: 76×60×91 Å

InterPro domains:
  IPR003761 Exonuclease VII, small subunit [MF_00337] (7-67)
  IPR003761 Exonuclease VII, small subunit [PF02609] (8-57)
  IPR003761 Exonuclease VII, small subunit [PTHR34137] (5-68)
  IPR003761 Exonuclease VII, small subunit [TIGR01280] (8-61)
  IPR037004 Exonuclease VII, small subunit superfamily [G3DSA:1.10.287.1040] (4-77)
  IPR037004 Exonuclease VII, small subunit superfamily [SSF116842] (4-61)